Protein AF-A0A0Q9L3R1-F1 (afd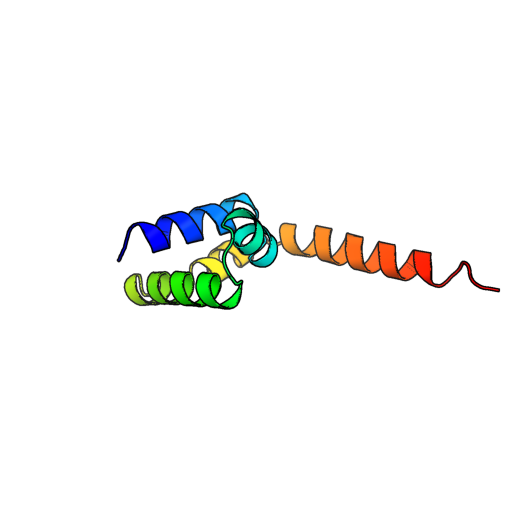b_monomer_lite)

Foldseek 3Di:
DDPVLVVLVVLCLVVVDLCVSCVVVVHDSVVSVVSVVVVCVVVVHPVNVVSCVVPVVPVVVVVVVVVVVVVVVPPPDD

Structure (mmCIF, N/CA/C/O backbone):
data_AF-A0A0Q9L3R1-F1
#
_entry.id   AF-A0A0Q9L3R1-F1
#
loop_
_atom_site.group_PDB
_atom_site.id
_atom_site.type_symbol
_atom_site.label_atom_id
_atom_site.label_alt_id
_atom_site.label_comp_id
_atom_site.label_asym_id
_atom_site.label_entity_id
_atom_site.label_seq_id
_atom_site.pdbx_PDB_ins_code
_atom_site.Cartn_x
_atom_site.Cartn_y
_atom_site.Cartn_z
_atom_site.occupancy
_atom_site.B_iso_or_equiv
_atom_site.auth_seq_id
_atom_site.auth_comp_id
_atom_site.auth_asym_id
_atom_site.auth_atom_id
_atom_site.pdbx_PDB_model_num
ATOM 1 N N . MET A 1 1 ? -12.055 4.718 5.944 1.00 83.75 1 MET A N 1
ATOM 2 C CA . MET A 1 1 ? -12.324 3.464 5.215 1.00 83.75 1 MET A CA 1
ATOM 3 C C . MET A 1 1 ? -13.223 3.743 4.026 1.00 83.75 1 MET A C 1
ATOM 5 O O . MET A 1 1 ? -14.376 4.095 4.226 1.00 83.75 1 MET A O 1
ATOM 9 N N . GLU A 1 2 ? -12.696 3.589 2.811 1.00 93.75 2 GLU A N 1
ATOM 10 C CA . GLU A 1 2 ? -13.349 3.922 1.534 1.00 93.75 2 GLU A CA 1
ATOM 11 C C . GLU A 1 2 ? -13.260 2.755 0.536 1.00 93.75 2 GLU A C 1
ATOM 13 O O . GLU A 1 2 ? -12.258 2.041 0.489 1.00 93.75 2 GLU A O 1
ATOM 18 N N . LEU A 1 3 ? -14.258 2.584 -0.341 1.00 94.00 3 LEU A N 1
ATOM 19 C CA . LEU A 1 3 ? -14.268 1.485 -1.324 1.00 94.00 3 LEU A CA 1
ATOM 20 C C . LEU A 1 3 ? -13.051 1.523 -2.267 1.00 94.00 3 LEU A C 1
ATOM 22 O O . LEU A 1 3 ? -12.493 0.481 -2.612 1.00 94.00 3 LEU A O 1
ATOM 26 N N . LEU A 1 4 ? -12.609 2.724 -2.649 1.00 94.38 4 LEU A N 1
ATOM 27 C CA . LEU A 1 4 ? -11.447 2.923 -3.519 1.00 94.38 4 LEU A CA 1
ATOM 28 C C . LEU A 1 4 ? -10.167 2.328 -2.913 1.00 94.38 4 LEU A C 1
ATOM 30 O O . LEU A 1 4 ? -9.362 1.728 -3.623 1.00 94.38 4 LEU A O 1
ATOM 34 N N . GLN A 1 5 ? -10.000 2.448 -1.594 1.00 94.25 5 GLN A N 1
ATOM 35 C CA . GLN A 1 5 ? -8.855 1.891 -0.878 1.00 94.25 5 GLN A CA 1
ATOM 36 C C . GLN A 1 5 ? -8.800 0.366 -1.012 1.00 94.25 5 GLN A C 1
ATOM 38 O O . GLN A 1 5 ? -7.742 -0.194 -1.305 1.00 94.25 5 GLN A O 1
ATOM 43 N N . LEU A 1 6 ? -9.948 -0.299 -0.860 1.00 93.12 6 LEU A N 1
ATOM 44 C CA . LEU A 1 6 ? -10.065 -1.750 -1.000 1.00 93.12 6 LEU A CA 1
ATOM 45 C C . LEU A 1 6 ? -9.832 -2.209 -2.444 1.00 93.12 6 LEU A C 1
ATOM 47 O O . LEU A 1 6 ? -9.153 -3.212 -2.657 1.00 93.12 6 LEU A O 1
ATOM 51 N N . GLN A 1 7 ? -10.331 -1.471 -3.441 1.00 94.81 7 GLN A N 1
ATOM 52 C CA . GLN A 1 7 ? -10.068 -1.773 -4.856 1.00 94.81 7 GLN A CA 1
ATOM 53 C C . GLN A 1 7 ? -8.574 -1.694 -5.183 1.00 94.81 7 GLN A C 1
ATOM 55 O O . GLN A 1 7 ? -8.024 -2.582 -5.835 1.00 94.81 7 GLN A O 1
ATOM 60 N N . TYR A 1 8 ? -7.907 -0.653 -4.690 1.00 94.38 8 TYR A N 1
ATOM 61 C CA . TYR A 1 8 ? -6.476 -0.439 -4.890 1.00 94.38 8 TYR A CA 1
ATOM 62 C C . TYR A 1 8 ? -5.645 -1.524 -4.210 1.00 94.38 8 TYR A C 1
ATOM 64 O O . TYR A 1 8 ? -4.723 -2.074 -4.813 1.00 94.38 8 TYR A O 1
ATOM 72 N N . PHE A 1 9 ? -6.012 -1.886 -2.982 1.00 91.12 9 PHE A N 1
ATOM 73 C CA . PHE A 1 9 ? -5.399 -3.000 -2.274 1.00 91.12 9 PHE A CA 1
ATOM 74 C C . PHE A 1 9 ? -5.576 -4.326 -3.026 1.00 91.12 9 PHE A C 1
ATOM 76 O O . PHE A 1 9 ? -4.597 -5.039 -3.229 1.00 91.12 9 PHE A O 1
ATOM 83 N N . LEU A 1 10 ? -6.787 -4.640 -3.502 1.00 91.94 10 LEU A N 1
ATOM 84 C CA . LEU A 1 10 ? -7.050 -5.855 -4.279 1.00 91.94 10 LEU A CA 1
ATOM 85 C C . LEU A 1 10 ? -6.240 -5.904 -5.577 1.00 91.94 10 LEU A C 1
ATOM 87 O O . LEU A 1 10 ? -5.740 -6.968 -5.933 1.00 91.94 10 LEU A O 1
ATOM 91 N N . ALA A 1 11 ? -6.080 -4.778 -6.275 1.00 91.69 11 ALA A N 1
ATOM 92 C CA . ALA A 1 11 ? -5.248 -4.714 -7.473 1.00 91.69 11 ALA A CA 1
ATOM 93 C C . ALA A 1 11 ? -3.778 -5.037 -7.158 1.00 91.69 11 ALA A C 1
ATOM 95 O O . ALA A 1 11 ? -3.167 -5.852 -7.847 1.00 91.69 11 ALA A O 1
ATOM 96 N N . VAL A 1 12 ? -3.230 -4.464 -6.080 1.00 90.00 12 VAL A N 1
ATOM 97 C CA . VAL A 1 12 ? -1.861 -4.757 -5.626 1.00 90.00 12 VAL A CA 1
ATOM 98 C C . VAL A 1 12 ? -1.717 -6.201 -5.152 1.00 90.00 12 VAL A C 1
ATOM 100 O O . VAL A 1 12 ? -0.715 -6.831 -5.462 1.00 90.00 12 VAL A O 1
ATOM 103 N N . ALA A 1 13 ? -2.707 -6.750 -4.450 1.00 87.56 13 ALA A N 1
ATOM 104 C CA . ALA A 1 13 ? -2.683 -8.135 -3.987 1.00 87.56 13 ALA A CA 1
ATOM 105 C C . ALA A 1 13 ? -2.765 -9.150 -5.141 1.00 87.56 13 ALA A C 1
ATOM 107 O O . ALA A 1 13 ? -2.197 -10.228 -5.038 1.00 87.56 13 ALA A O 1
ATOM 108 N N . ARG A 1 14 ? -3.462 -8.813 -6.236 1.00 87.25 14 ARG A N 1
ATOM 109 C CA . ARG A 1 14 ? -3.586 -9.671 -7.428 1.00 87.25 14 ARG A CA 1
ATOM 110 C C . ARG A 1 14 ? -2.358 -9.637 -8.326 1.00 87.25 14 ARG A C 1
ATOM 112 O O . ARG A 1 14 ? -1.998 -10.658 -8.892 1.00 87.25 14 ARG A O 1
ATOM 119 N N . LEU A 1 15 ? -1.786 -8.451 -8.521 1.00 87.31 15 LEU A N 1
ATOM 120 C CA . LEU A 1 15 ? -0.652 -8.245 -9.425 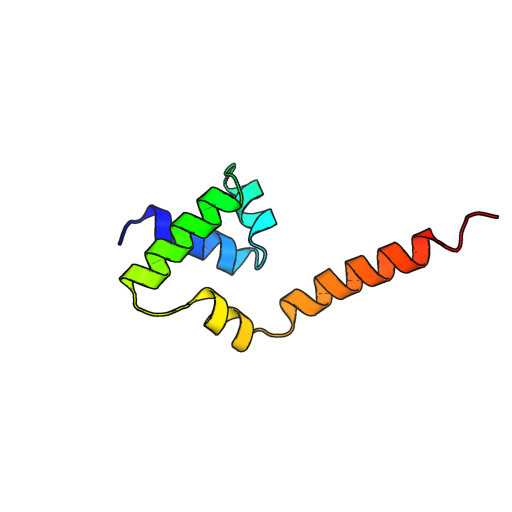1.00 87.31 15 LEU A CA 1
ATOM 121 C C . LEU A 1 15 ? 0.691 -8.378 -8.718 1.00 87.31 15 LEU A C 1
ATOM 123 O O . LEU A 1 15 ? 1.722 -8.404 -9.377 1.00 87.31 15 LEU A O 1
ATOM 127 N N . GLU A 1 16 ? 0.678 -8.367 -7.386 1.00 85.00 16 GLU A N 1
ATOM 128 C CA . GLU A 1 16 ? 1.829 -8.502 -6.491 1.00 85.00 16 GLU A CA 1
ATOM 129 C C . GLU A 1 16 ? 2.939 -7.443 -6.702 1.00 85.00 16 GLU A C 1
ATOM 131 O O . GLU A 1 16 ? 3.972 -7.436 -6.031 1.00 85.00 16 GLU A O 1
ATOM 136 N N . HIS A 1 17 ? 2.682 -6.468 -7.578 1.00 82.75 17 HIS A N 1
ATOM 137 C CA . HIS A 1 17 ? 3.555 -5.361 -7.931 1.00 82.75 17 HIS A CA 1
ATOM 138 C C . HIS A 1 17 ? 2.779 -4.046 -7.887 1.00 82.75 17 HIS A C 1
ATOM 140 O O . HIS A 1 17 ? 1.846 -3.820 -8.657 1.00 82.75 17 HIS A O 1
ATOM 146 N N . VAL A 1 18 ? 3.213 -3.126 -7.021 1.00 83.88 18 VAL A N 1
ATOM 147 C CA . VAL A 1 18 ? 2.590 -1.797 -6.883 1.00 83.88 18 VAL A CA 1
ATOM 148 C C . VAL A 1 18 ? 2.685 -0.999 -8.189 1.00 83.88 18 VAL A C 1
ATOM 150 O O . VAL A 1 18 ? 1.741 -0.305 -8.556 1.00 83.88 18 VAL A O 1
ATOM 153 N N . THR A 1 19 ? 3.796 -1.118 -8.920 1.00 88.31 19 THR A N 1
ATOM 154 C CA . THR A 1 19 ? 4.000 -0.422 -10.200 1.00 88.31 19 THR A CA 1
ATOM 155 C C . THR A 1 19 ? 3.053 -0.926 -11.289 1.00 88.31 19 THR A C 1
ATOM 157 O O . THR A 1 19 ? 2.426 -0.117 -11.970 1.00 88.31 19 THR A O 1
ATOM 160 N N . GLU A 1 20 ? 2.891 -2.246 -11.421 1.00 88.94 20 GLU A N 1
ATOM 161 C CA . GLU A 1 20 ? 1.966 -2.828 -12.404 1.00 88.94 20 GLU A CA 1
ATOM 162 C C . GLU A 1 20 ? 0.507 -2.565 -12.027 1.00 88.94 20 GLU A C 1
ATOM 164 O O . GLU A 1 20 ? -0.304 -2.240 -12.891 1.00 88.94 20 GLU A O 1
ATOM 169 N N . ALA A 1 21 ? 0.174 -2.592 -10.733 1.00 90.75 21 ALA A N 1
ATOM 170 C CA . ALA A 1 21 ? -1.151 -2.209 -10.260 1.00 90.75 21 ALA A CA 1
ATOM 1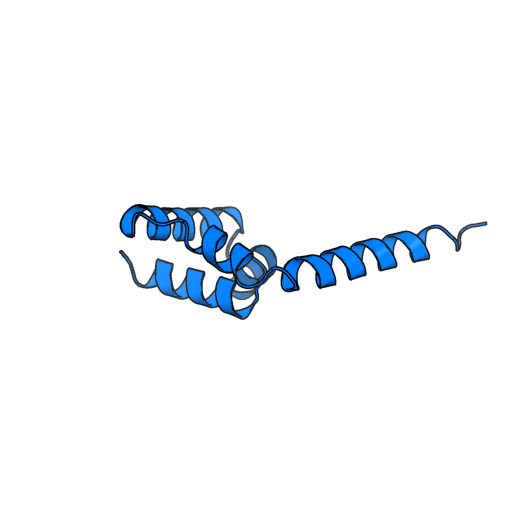71 C C . ALA A 1 21 ? -1.482 -0.753 -10.598 1.00 90.75 21 ALA A C 1
ATOM 173 O O . ALA A 1 21 ? -2.553 -0.489 -11.142 1.00 90.75 21 ALA A O 1
ATOM 174 N N . ALA A 1 22 ? -0.549 0.174 -10.368 1.00 92.44 22 ALA A N 1
ATOM 175 C CA . ALA A 1 22 ? -0.721 1.578 -10.729 1.00 92.44 22 ALA A CA 1
ATOM 176 C C . ALA A 1 22 ? -0.944 1.753 -12.239 1.00 92.44 22 ALA A C 1
ATOM 178 O O . ALA A 1 22 ? -1.874 2.452 -12.642 1.00 92.44 22 ALA A O 1
ATOM 179 N N . ARG A 1 23 ? -0.160 1.048 -13.067 1.00 94.62 23 ARG A N 1
ATOM 180 C CA . ARG A 1 23 ? -0.330 1.038 -14.526 1.00 94.62 23 ARG A CA 1
ATOM 181 C C . ARG A 1 23 ?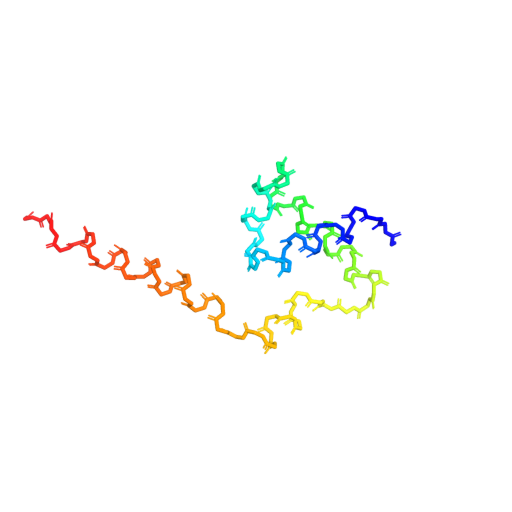 -1.705 0.498 -14.930 1.00 94.62 23 ARG A C 1
ATOM 183 O O . ARG A 1 23 ? -2.388 1.146 -15.714 1.00 94.62 23 ARG A O 1
ATOM 190 N N . SER A 1 24 ? -2.134 -0.636 -14.371 1.00 96.12 24 SER A N 1
ATOM 191 C CA . SER A 1 24 ? -3.430 -1.260 -14.692 1.00 96.12 24 SER A CA 1
ATOM 192 C C . SER A 1 24 ? -4.627 -0.379 -14.316 1.00 96.12 24 SER A C 1
ATOM 194 O O . SER A 1 24 ? -5.627 -0.331 -15.029 1.00 96.12 24 SER A O 1
ATOM 196 N N . LEU A 1 25 ? -4.499 0.365 -13.215 1.00 96.38 25 LEU A N 1
ATOM 197 C CA . LEU A 1 25 ? -5.513 1.282 -12.706 1.00 96.38 25 LEU A CA 1
ATOM 198 C C . LEU A 1 25 ? -5.433 2.673 -13.352 1.00 96.38 25 LEU A C 1
ATOM 200 O O . LEU A 1 25 ? -6.268 3.517 -13.045 1.00 96.38 25 LEU A O 1
ATOM 204 N N . HIS A 1 26 ? -4.460 2.918 -14.237 1.00 97.12 26 HIS A N 1
ATOM 205 C CA . HIS A 1 26 ? -4.205 4.220 -14.862 1.00 97.12 26 HIS A CA 1
ATOM 206 C C . HIS A 1 26 ? -3.988 5.349 -13.839 1.00 97.12 26 HIS A C 1
ATOM 208 O O . HIS A 1 26 ? -4.429 6.482 -14.025 1.00 97.12 26 HIS A O 1
ATOM 214 N N . VAL A 1 27 ? -3.281 5.042 -12.750 1.00 97.00 27 VAL A N 1
ATOM 215 C CA . VAL A 1 27 ? -2.932 6.000 -11.695 1.00 97.00 27 VAL A CA 1
ATOM 216 C C . VAL A 1 27 ? -1.431 6.050 -11.470 1.00 97.00 27 VAL A C 1
ATOM 218 O O . VAL A 1 27 ? -0.679 5.164 -11.869 1.00 97.00 27 VAL A O 1
ATOM 221 N N . THR A 1 28 ? -0.962 7.092 -10.789 1.00 94.81 28 THR A N 1
ATOM 222 C CA . THR A 1 28 ? 0.446 7.156 -10.391 1.00 94.81 28 THR A CA 1
ATOM 223 C C . THR A 1 28 ? 0.720 6.192 -9.237 1.00 94.81 28 THR A C 1
ATOM 225 O O . THR A 1 28 ? -0.098 6.041 -8.325 1.00 94.81 28 THR A O 1
ATOM 228 N N . GLN A 1 29 ? 1.914 5.596 -9.211 1.00 91.94 29 GLN A N 1
ATOM 229 C CA . GLN A 1 29 ? 2.359 4.739 -8.104 1.00 91.94 29 GLN A CA 1
ATOM 230 C C . GLN A 1 29 ? 2.300 5.463 -6.744 1.00 91.94 29 GLN A C 1
ATOM 232 O O . GLN A 1 29 ? 1.959 4.852 -5.730 1.00 91.94 29 GLN A O 1
ATOM 237 N N . SER A 1 30 ? 2.597 6.768 -6.715 1.00 91.88 30 SER A N 1
ATOM 238 C CA . SER A 1 30 ? 2.541 7.592 -5.502 1.00 91.88 30 SER A CA 1
ATOM 239 C C . SER A 1 30 ? 1.111 7.758 -4.981 1.00 91.88 30 SER A C 1
ATOM 241 O O . SER A 1 30 ? 0.887 7.631 -3.778 1.00 91.88 30 SER A O 1
ATOM 243 N N . SER A 1 31 ? 0.131 7.972 -5.868 1.00 95.50 31 SER A N 1
ATOM 244 C CA . SER A 1 31 ? -1.285 8.056 -5.483 1.00 95.50 31 SER A CA 1
ATOM 245 C C . SER A 1 31 ? -1.822 6.720 -4.964 1.00 95.50 31 SER A C 1
ATOM 247 O O . SER A 1 31 ? -2.485 6.691 -3.928 1.00 95.50 31 SER A O 1
ATOM 249 N N . LEU A 1 32 ? -1.465 5.610 -5.620 1.00 92.31 32 LEU A N 1
ATOM 250 C CA . LEU A 1 32 ? -1.820 4.257 -5.197 1.00 92.31 32 LEU A CA 1
ATOM 251 C C . LEU A 1 32 ? -1.248 3.946 -3.807 1.00 92.31 32 LEU A C 1
ATOM 253 O O . LEU A 1 32 ? -1.988 3.550 -2.908 1.00 92.31 32 LEU A O 1
ATOM 257 N N . SER A 1 33 ? 0.050 4.200 -3.613 1.00 92.19 33 SER A N 1
ATOM 258 C CA . SER A 1 33 ? 0.739 3.973 -2.336 1.00 92.19 33 SER A CA 1
ATOM 259 C C . SER A 1 33 ? 0.123 4.791 -1.203 1.00 92.19 33 SER A C 1
ATOM 261 O O . SER A 1 33 ? -0.133 4.250 -0.133 1.00 92.19 33 SER A O 1
ATOM 263 N N . LYS A 1 34 ? -0.186 6.072 -1.441 1.00 94.94 34 LYS A N 1
ATOM 264 C CA . LYS A 1 34 ? -0.795 6.951 -0.432 1.00 94.94 34 LYS A CA 1
ATOM 265 C C . LYS A 1 34 ? -2.210 6.507 -0.051 1.00 94.94 34 LYS A C 1
ATOM 267 O O . LYS A 1 34 ? -2.599 6.607 1.108 1.00 94.94 34 LYS A O 1
ATOM 272 N N . THR A 1 35 ? -2.981 6.005 -1.012 1.00 95.75 35 THR A N 1
ATOM 273 C CA . THR A 1 35 ? -4.325 5.472 -0.756 1.00 95.75 35 THR A CA 1
ATOM 274 C C . THR A 1 35 ? -4.273 4.185 0.064 1.00 95.75 35 THR A C 1
ATOM 276 O O . THR A 1 35 ? -5.048 4.046 1.007 1.00 95.75 35 THR A O 1
ATOM 279 N N . ILE A 1 36 ? -3.342 3.275 -0.240 1.00 92.81 36 ILE A N 1
ATOM 280 C CA . ILE A 1 36 ? -3.147 2.053 0.555 1.00 92.81 36 ILE A CA 1
ATOM 281 C C . ILE A 1 36 ? -2.601 2.386 1.946 1.00 92.81 36 ILE A C 1
ATOM 283 O O . ILE A 1 36 ? -3.037 1.792 2.920 1.00 92.81 36 ILE A O 1
ATOM 287 N N . GLN A 1 37 ? -1.716 3.373 2.075 1.00 92.62 37 GLN A N 1
ATOM 288 C CA . GLN A 1 37 ? -1.240 3.819 3.383 1.00 92.62 37 GLN A CA 1
ATOM 289 C C . GLN A 1 37 ? -2.397 4.288 4.278 1.00 92.62 37 GLN A C 1
ATOM 291 O O . GLN A 1 37 ? -2.474 3.881 5.429 1.00 92.62 37 GLN A O 1
ATOM 296 N N . ARG A 1 38 ? -3.340 5.073 3.742 1.00 95.44 38 ARG A N 1
ATOM 297 C CA . ARG A 1 38 ? -4.539 5.481 4.497 1.00 95.44 38 ARG A CA 1
ATOM 298 C C . ARG A 1 38 ? -5.400 4.290 4.920 1.00 95.44 38 ARG A C 1
ATOM 300 O O . ARG A 1 38 ? -5.965 4.307 6.003 1.00 95.44 38 ARG A O 1
ATOM 307 N N . LEU A 1 39 ? -5.495 3.258 4.079 1.00 93.44 39 LEU A N 1
ATOM 308 C CA . LEU A 1 39 ? -6.180 2.012 4.436 1.00 93.44 39 LEU A CA 1
ATOM 309 C C . LEU A 1 39 ? -5.498 1.312 5.617 1.00 93.44 39 LEU A C 1
ATOM 311 O O . LEU A 1 39 ? -6.168 0.838 6.527 1.00 93.44 39 LEU A O 1
ATOM 315 N N . GLU A 1 40 ? -4.168 1.233 5.588 1.00 93.00 40 GLU A N 1
ATOM 316 C CA . GLU A 1 40 ? -3.367 0.647 6.666 1.00 93.00 40 GLU A CA 1
ATOM 317 C C . GLU A 1 40 ? -3.492 1.448 7.971 1.00 93.00 40 GLU A C 1
ATOM 319 O O . GLU A 1 40 ? -3.598 0.850 9.040 1.00 93.00 40 GLU A O 1
ATOM 324 N N . GLU A 1 41 ? -3.522 2.782 7.884 1.00 94.31 41 GLU A N 1
ATOM 325 C CA . GLU A 1 41 ? -3.751 3.690 9.016 1.00 94.31 41 GLU A CA 1
ATOM 326 C C . GLU A 1 41 ? -5.139 3.474 9.632 1.00 94.31 41 GLU A C 1
ATOM 328 O O . GLU A 1 41 ? -5.242 3.274 10.841 1.00 94.31 41 GLU A O 1
ATOM 333 N N . ASP A 1 42 ? -6.186 3.416 8.803 1.00 93.00 42 ASP A N 1
ATOM 334 C CA . ASP A 1 42 ? -7.560 3.161 9.249 1.00 93.00 42 ASP A CA 1
ATOM 335 C C . ASP A 1 42 ? -7.716 1.783 9.921 1.00 93.00 42 ASP A C 1
ATOM 337 O O . ASP A 1 42 ? -8.547 1.606 10.811 1.00 93.00 42 ASP A O 1
ATOM 341 N N . LEU A 1 43 ? -6.929 0.792 9.490 1.00 90.69 43 LEU A N 1
ATOM 342 C CA . LEU A 1 43 ? -6.941 -0.567 10.037 1.00 90.69 43 LEU A CA 1
ATOM 343 C C . LEU A 1 43 ? -5.966 -0.779 11.203 1.00 90.69 43 LEU A C 1
ATOM 345 O O . LEU A 1 43 ? -6.018 -1.825 11.850 1.00 90.69 43 LEU A O 1
ATOM 349 N N . GLY A 1 44 ? -5.051 0.160 11.453 1.00 92.31 44 GLY A N 1
ATOM 350 C CA . GLY A 1 44 ? -3.985 0.015 12.445 1.00 92.31 44 GLY A CA 1
ATOM 351 C C . GLY A 1 44 ? -2.981 -1.107 12.137 1.00 92.31 44 GLY A C 1
ATOM 352 O O . GLY A 1 44 ? -2.306 -1.590 13.047 1.00 92.31 44 GLY A O 1
ATOM 353 N N . VAL A 1 45 ? -2.875 -1.556 10.880 1.00 88.88 45 VAL A N 1
ATOM 354 C CA . VAL A 1 45 ? -1.974 -2.648 10.475 1.00 88.88 45 VAL A CA 1
ATOM 355 C C . VAL A 1 45 ? -1.352 -2.396 9.105 1.00 88.88 45 VAL A C 1
ATOM 357 O O . VAL A 1 45 ? -2.018 -2.014 8.149 1.00 88.88 45 VAL A O 1
ATOM 360 N N . HIS A 1 46 ? -0.058 -2.696 8.983 1.00 87.44 46 HIS A N 1
ATOM 361 C CA . HIS A 1 46 ? 0.678 -2.613 7.721 1.00 87.44 46 HIS A CA 1
ATOM 362 C C . HIS A 1 46 ? 0.451 -3.849 6.842 1.00 87.44 46 HIS A C 1
ATOM 364 O O . HIS A 1 46 ? 1.318 -4.723 6.737 1.00 87.44 46 HIS A O 1
ATOM 370 N N . ILE A 1 47 ? -0.720 -3.944 6.214 1.00 83.31 47 ILE A N 1
ATOM 371 C CA . ILE A 1 47 ? -1.151 -5.121 5.446 1.00 83.31 47 ILE A CA 1
ATOM 372 C C . ILE A 1 47 ? -0.144 -5.504 4.357 1.00 83.31 47 ILE A C 1
ATOM 374 O O . ILE A 1 47 ? 0.166 -6.685 4.218 1.00 83.31 47 ILE A O 1
ATOM 378 N N . LEU A 1 48 ? 0.425 -4.547 3.613 1.00 80.12 48 LEU A N 1
ATOM 379 C CA . LEU A 1 48 ? 1.401 -4.866 2.563 1.00 80.12 48 LEU A CA 1
ATOM 380 C C . LEU A 1 48 ? 2.687 -5.473 3.136 1.00 80.12 48 LEU A C 1
ATOM 382 O O . LEU A 1 48 ? 3.331 -6.304 2.491 1.00 80.12 48 LEU A O 1
ATOM 386 N N . ARG A 1 49 ? 3.083 -5.067 4.347 1.00 82.81 49 ARG A N 1
ATOM 387 C CA . ARG A 1 49 ? 4.235 -5.650 5.047 1.00 82.81 49 ARG A CA 1
ATOM 388 C C . ARG A 1 49 ? 3.937 -7.087 5.464 1.00 82.81 49 ARG A C 1
ATOM 390 O O . ARG A 1 49 ? 4.773 -7.959 5.244 1.00 82.81 49 ARG A O 1
ATOM 397 N N . GLU A 1 50 ? 2.758 -7.335 6.023 1.00 80.88 50 GLU A N 1
ATOM 398 C CA . GLU A 1 50 ? 2.337 -8.677 6.435 1.00 80.88 50 GLU A CA 1
ATOM 399 C C . GLU A 1 50 ? 2.122 -9.613 5.236 1.00 80.88 50 GLU A C 1
ATOM 401 O O . GLU A 1 50 ? 2.491 -10.786 5.291 1.00 80.88 50 GLU A O 1
ATOM 406 N N . PHE A 1 51 ? 1.626 -9.086 4.115 1.00 77.25 51 PHE A N 1
ATOM 407 C CA . PHE A 1 51 ? 1.492 -9.817 2.856 1.00 77.25 51 PHE A CA 1
ATOM 408 C C . PHE A 1 51 ? 2.856 -10.290 2.332 1.00 77.25 51 PHE A C 1
ATOM 410 O O . PHE A 1 51 ? 3.042 -11.480 2.074 1.00 77.25 51 PHE A O 1
ATOM 417 N N . ARG A 1 52 ? 3.860 -9.398 2.295 1.00 73.31 52 ARG A N 1
ATOM 418 C CA . ARG A 1 52 ? 5.236 -9.748 1.890 1.00 73.31 52 ARG A CA 1
ATOM 419 C C . ARG A 1 52 ? 5.897 -10.779 2.805 1.00 73.31 52 ARG A C 1
ATOM 421 O O . ARG A 1 52 ? 6.644 -11.620 2.318 1.00 73.31 52 ARG A O 1
ATOM 428 N N . LYS A 1 53 ? 5.625 -10.746 4.115 1.00 76.94 53 LYS A N 1
ATOM 429 C CA . LYS A 1 53 ? 6.131 -11.766 5.053 1.00 76.94 53 LYS A CA 1
ATOM 430 C C . LYS A 1 53 ? 5.567 -13.158 4.756 1.00 76.94 53 LYS A C 1
ATOM 432 O O . LYS A 1 53 ? 6.281 -14.141 4.917 1.00 76.94 53 LYS A O 1
ATOM 437 N N . LYS A 1 54 ? 4.297 -13.246 4.342 1.00 68.62 54 LYS A N 1
ATOM 438 C CA . LYS A 1 54 ? 3.626 -14.520 4.036 1.00 68.62 54 LYS A CA 1
ATOM 439 C C . LYS A 1 54 ? 3.954 -15.063 2.645 1.00 68.62 54 LYS A C 1
ATOM 441 O O . LYS A 1 54 ? 3.853 -16.269 2.446 1.00 68.62 54 LYS A O 1
ATOM 446 N N . GLN A 1 55 ? 4.358 -14.208 1.706 1.00 62.66 55 GLN A N 1
ATOM 447 C CA . GLN A 1 55 ? 4.710 -14.610 0.342 1.00 62.66 55 GLN A CA 1
ATOM 448 C C . GLN A 1 55 ? 6.118 -14.126 -0.064 1.00 62.66 55 GLN A C 1
ATOM 450 O O . GLN A 1 55 ? 6.267 -13.277 -0.945 1.00 62.66 55 GLN A O 1
ATOM 455 N N . PRO A 1 56 ? 7.187 -14.665 0.550 1.00 57.91 56 PRO A N 1
ATOM 456 C CA . PRO A 1 56 ? 8.552 -14.197 0.309 1.00 57.91 56 PRO A CA 1
ATOM 457 C C . PRO A 1 56 ? 9.056 -14.447 -1.125 1.00 57.91 56 PRO A C 1
ATOM 459 O O . PRO A 1 56 ? 10.019 -13.813 -1.538 1.00 57.91 56 PRO A O 1
ATOM 462 N N . TYR A 1 57 ? 8.426 -15.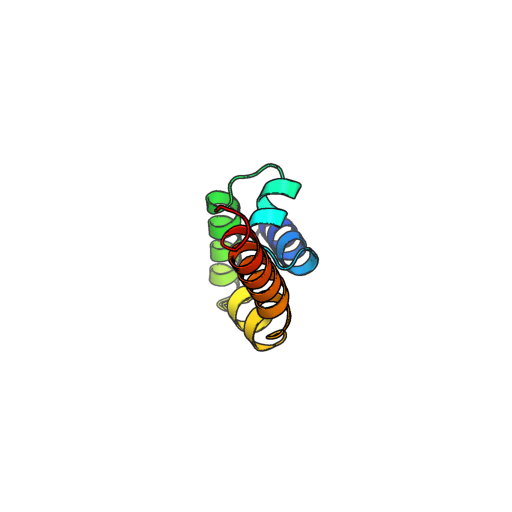332 -1.907 1.00 57.22 57 TYR A N 1
ATOM 463 C CA . TYR A 1 57 ? 8.967 -15.813 -3.190 1.00 57.22 57 TYR A CA 1
ATOM 464 C C . TYR A 1 57 ? 8.618 -14.979 -4.433 1.00 57.22 57 TYR A C 1
ATOM 466 O O . TYR A 1 57 ? 9.236 -15.177 -5.481 1.00 57.22 57 TYR A O 1
ATOM 474 N N . ILE A 1 58 ? 7.683 -14.034 -4.338 1.00 54.94 58 ILE A N 1
ATOM 475 C CA . ILE A 1 58 ? 7.199 -13.274 -5.503 1.00 54.94 58 ILE A CA 1
ATOM 476 C C . ILE A 1 58 ? 8.181 -12.179 -5.914 1.00 54.94 58 ILE A C 1
ATOM 478 O O . ILE A 1 58 ? 8.4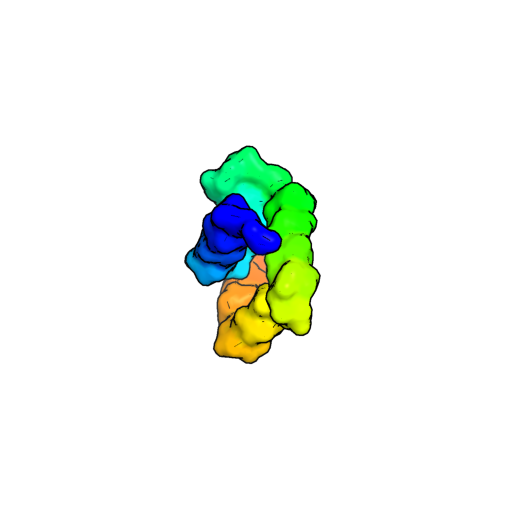96 -11.999 -7.090 1.00 54.94 58 ILE A O 1
ATOM 482 N N . GLN A 1 59 ? 8.742 -11.479 -4.930 1.00 54.47 59 GLN A N 1
ATOM 483 C CA . GLN A 1 59 ? 9.706 -10.422 -5.202 1.00 54.47 59 GLN A CA 1
ATOM 484 C C . GLN A 1 59 ? 11.037 -10.998 -5.710 1.00 54.47 59 GLN A C 1
ATOM 486 O O . GLN A 1 59 ? 11.672 -10.386 -6.562 1.00 54.47 59 GLN A O 1
ATOM 491 N N . PHE A 1 60 ? 11.428 -12.203 -5.271 1.00 55.00 60 PHE A N 1
ATOM 492 C CA . PHE A 1 60 ? 12.662 -12.843 -5.736 1.00 55.00 60 PHE A CA 1
ATOM 493 C C . PHE A 1 60 ? 12.624 -13.225 -7.215 1.00 55.00 60 PHE A C 1
ATOM 495 O O . PHE A 1 60 ? 13.630 -13.024 -7.885 1.00 55.00 60 PHE A O 1
ATOM 502 N N . HIS A 1 61 ? 11.508 -13.722 -7.756 1.00 55.72 61 HIS A N 1
ATOM 503 C CA . HIS A 1 61 ? 11.472 -14.148 -9.161 1.00 55.72 61 HIS A CA 1
ATOM 504 C C . HIS A 1 61 ? 11.621 -12.978 -10.136 1.00 55.72 61 HIS A C 1
ATOM 506 O O . HIS A 1 61 ? 12.398 -13.070 -11.083 1.00 55.72 61 HIS A O 1
ATOM 512 N N . VAL A 1 62 ? 10.963 -11.847 -9.878 1.00 58.12 62 VAL A N 1
ATOM 513 C CA . VAL A 1 62 ? 11.100 -10.658 -10.733 1.00 58.12 62 VAL A CA 1
ATOM 514 C C . VAL A 1 62 ? 12.461 -9.985 -10.545 1.00 58.12 62 VAL A C 1
ATOM 516 O O . VAL A 1 62 ? 13.092 -9.619 -11.535 1.00 58.12 62 VAL A O 1
ATOM 519 N N . GLN A 1 63 ? 12.985 -9.908 -9.313 1.00 54.38 63 GLN A N 1
ATOM 520 C CA . GLN A 1 63 ? 14.344 -9.400 -9.082 1.00 54.38 63 GLN A CA 1
ATOM 521 C C . GLN A 1 63 ? 15.406 -10.301 -9.737 1.00 54.38 63 GLN A C 1
ATOM 523 O O . GLN A 1 63 ? 16.384 -9.797 -10.283 1.00 54.38 63 GLN A O 1
ATOM 528 N N . MET A 1 64 ? 15.203 -11.623 -9.722 1.00 54.31 64 MET A N 1
ATOM 529 C CA . MET A 1 64 ? 16.071 -12.612 -10.362 1.00 54.31 64 MET A CA 1
ATOM 530 C C . MET A 1 64 ? 16.009 -12.516 -11.886 1.00 54.31 64 MET A C 1
ATOM 532 O O . MET A 1 64 ? 17.058 -12.531 -12.518 1.00 54.31 64 MET A O 1
ATOM 536 N N . LEU A 1 65 ? 14.826 -12.355 -12.486 1.00 60.41 65 LEU A N 1
ATOM 537 C CA . LEU A 1 65 ? 14.688 -12.155 -13.933 1.00 60.41 65 LEU A CA 1
ATOM 538 C C . LEU A 1 65 ? 15.332 -10.839 -14.393 1.00 60.41 65 LEU A C 1
ATOM 540 O O . LEU A 1 65 ? 16.025 -10.827 -15.406 1.00 60.41 65 LEU A O 1
ATOM 544 N N . ILE A 1 66 ? 15.191 -9.754 -13.623 1.00 68.94 66 ILE A N 1
ATOM 545 C CA . ILE A 1 66 ? 15.850 -8.468 -13.909 1.00 68.94 66 ILE A CA 1
ATOM 546 C C . ILE A 1 66 ? 17.378 -8.577 -13.756 1.00 68.94 66 ILE A C 1
ATOM 548 O O . ILE A 1 66 ? 18.124 -8.039 -14.577 1.00 68.94 66 ILE A O 1
ATOM 552 N N . LEU A 1 67 ? 17.868 -9.291 -12.735 1.00 63.00 67 LEU A N 1
ATOM 553 C CA . LEU A 1 67 ? 19.301 -9.555 -12.549 1.00 63.00 67 LEU A CA 1
ATOM 554 C C . LEU A 1 67 ? 19.874 -10.449 -13.657 1.00 63.00 67 LEU A C 1
ATOM 556 O O . LEU A 1 67 ? 20.972 -10.184 -14.147 1.00 63.00 67 LEU A O 1
ATOM 560 N N . LEU A 1 68 ? 19.139 -11.482 -14.074 1.00 68.19 68 LEU A N 1
ATOM 561 C CA . LEU A 1 68 ? 19.537 -12.382 -15.158 1.00 68.19 68 LEU A CA 1
ATOM 562 C C . LEU A 1 68 ? 19.569 -11.652 -16.505 1.00 68.19 68 LEU A C 1
ATOM 564 O O . LEU A 1 68 ? 20.552 -11.782 -17.230 1.00 68.19 68 LEU A O 1
ATOM 568 N N . TRP A 1 69 ? 18.569 -10.819 -16.798 1.00 68.38 69 TRP A N 1
ATOM 569 C CA . TRP A 1 69 ? 18.503 -10.027 -18.030 1.00 68.38 69 TRP A CA 1
ATOM 570 C C . TRP A 1 69 ? 19.634 -8.989 -18.138 1.00 68.38 69 TRP A C 1
ATOM 572 O O . TRP A 1 69 ? 20.233 -8.803 -19.202 1.00 68.38 69 TRP A O 1
ATOM 582 N N . ASN A 1 70 ? 19.982 -8.327 -17.030 1.00 67.69 70 ASN A N 1
ATOM 583 C CA . ASN A 1 70 ? 21.099 -7.377 -17.006 1.00 67.69 70 ASN A CA 1
ATOM 584 C C . ASN A 1 70 ? 22.464 -8.063 -17.163 1.00 67.69 70 ASN A C 1
ATOM 586 O O . ASN A 1 70 ? 23.375 -7.482 -17.748 1.00 67.69 70 ASN A O 1
ATOM 590 N N . LYS A 1 71 ? 22.615 -9.310 -16.697 1.00 63.38 71 LYS A N 1
ATOM 591 C CA . LYS A 1 71 ? 23.872 -10.061 -16.816 1.00 63.38 71 LYS A CA 1
ATOM 592 C C . LYS A 1 71 ? 24.124 -10.580 -18.237 1.00 63.38 71 LYS A C 1
ATOM 594 O O . LYS A 1 71 ? 25.273 -10.626 -18.661 1.00 63.38 71 LYS A O 1
ATOM 599 N N . THR A 1 72 ? 23.076 -10.921 -18.988 1.00 55.44 72 THR A N 1
ATOM 600 C CA . THR A 1 72 ? 23.186 -11.378 -20.388 1.00 55.44 72 THR A CA 1
ATOM 601 C C . THR A 1 72 ? 23.376 -10.242 -21.394 1.00 55.44 72 THR A C 1
ATOM 603 O O . THR A 1 72 ? 23.855 -10.483 -22.497 1.00 55.44 72 THR A O 1
ATOM 606 N N . SER A 1 73 ? 23.034 -9.004 -21.024 1.00 51.12 73 SER A N 1
ATOM 607 C CA . SER A 1 73 ? 23.151 -7.831 -21.906 1.00 51.12 73 SER A CA 1
ATOM 608 C C . SER A 1 73 ? 24.568 -7.232 -21.952 1.00 51.12 73 SER A C 1
ATOM 610 O O . SER A 1 73 ? 24.863 -6.446 -22.845 1.00 51.12 73 SER A O 1
ATOM 612 N N . VAL A 1 74 ? 25.455 -7.604 -21.018 1.00 58.34 74 VAL A N 1
ATOM 613 C CA . VAL A 1 74 ? 26.817 -7.036 -20.888 1.00 58.34 74 VAL A CA 1
ATOM 614 C C . VAL A 1 74 ? 27.906 -7.928 -21.509 1.00 58.34 74 VAL A C 1
ATOM 616 O O . VAL A 1 74 ? 29.033 -7.484 -21.687 1.00 58.34 74 VAL A O 1
ATOM 619 N N . THR A 1 75 ? 27.601 -9.166 -21.911 1.00 51.31 75 THR A N 1
ATOM 620 C CA . THR A 1 75 ? 28.597 -10.079 -22.517 1.00 51.31 75 THR A CA 1
ATOM 621 C C . THR A 1 75 ? 28.513 -10.182 -24.044 1.00 51.31 75 THR A C 1
ATOM 623 O O . THR A 1 75 ? 29.152 -11.060 -24.615 1.00 51.31 75 THR A O 1
ATOM 626 N N . ASN A 1 76 ? 27.739 -9.320 -24.717 1.00 51.19 76 ASN A N 1
ATOM 627 C CA . ASN A 1 76 ? 27.657 -9.277 -26.185 1.00 51.19 76 ASN A CA 1
ATOM 628 C C . ASN A 1 76 ? 27.913 -7.875 -26.759 1.00 51.19 76 ASN A C 1
ATOM 630 O O . ASN A 1 76 ? 27.208 -7.406 -27.650 1.00 51.19 76 ASN A O 1
ATOM 634 N N . THR A 1 77 ? 28.936 -7.207 -26.239 1.00 47.12 77 THR A N 1
ATOM 635 C CA . THR A 1 77 ? 29.637 -6.137 -26.950 1.00 47.12 77 THR A CA 1
ATOM 636 C C . THR A 1 77 ? 31.122 -6.435 -26.848 1.00 47.12 77 THR A C 1
ATOM 638 O O . THR A 1 77 ? 31.658 -6.527 -25.743 1.00 47.12 77 THR A O 1
ATOM 641 N N . SER A 1 78 ? 31.716 -6.681 -28.016 1.00 45.06 78 SER A N 1
ATOM 642 C CA . SER A 1 78 ? 33.157 -6.703 -28.268 1.00 45.06 78 SER A CA 1
ATOM 643 C C . SER A 1 78 ? 33.865 -5.455 -27.753 1.00 45.06 78 SER A C 1
ATOM 645 O O . SER A 1 78 ? 33.202 -4.396 -27.670 1.00 45.06 78 SER A O 1
#

pLDDT: mean 79.92, std 16.1, range [45.06, 97.12]

Secondary structure (DSSP, 8-state):
--HHHHHHHHHHHHHS-HHHHHHHTTS-HHHHHHHHHHHHHHHTS-HHHHHHHH-THHHHHHHHHHHHHHHHSSSS--

Sequence (78 aa):
MELLQLQYFLAVARLEHVTEAARSLHVTQSSLSKTIQRLEEDLGVHILREFRKKQPYIQFHVQMLILLWNKTSVTNTS

Radius of gyration: 15.91 Å; chains: 1; bounding box: 47×24×41 Å